Protein AF-A0A356KN87-F1 (afdb_monomer)

Solvent-accessible surface area (backbone atoms only — not comparable to full-atom values): 8386 Å² total; per-residue (Å²): 133,79,74,83,76,89,47,72,52,62,44,58,94,45,34,71,58,52,56,50,52,33,45,76,68,64,75,36,52,75,65,59,51,49,50,46,55,48,60,64,61,77,71,72,80,82,79,93,72,18,56,58,46,41,34,35,73,64,70,72,44,58,64,69,59,52,45,53,53,50,52,50,49,49,52,52,49,44,50,55,48,66,64,57,82,83,53,65,70,45,72,58,88,64,28,33,30,64,41,81,73,48,74,55,98,56,34,39,32,26,36,22,34,30,66,94,76,67,46,78,44,80,48,72,48,68,56,64,85,49,68,70,58,50,55,53,53,68,74,75,113

Nearest PDB structures (foldseek):
  8c2z-assembly1_A  TM=8.114E-01  e=8.304E-03  Homo sapiens
  5h8g-assembly1_A  TM=7.087E-01  e=1.211E-02  Homo sapiens
  5izj-assembly1_A  TM=4.895E-01  e=1.211E-02  Homo sapiens
  1rej-assembly1_A  TM=5.086E-01  e=2.272E-02  Mus musculus
  3qam-assembly1_E  TM=4.315E-01  e=7.797E-03  Mus musculus

Secondary structure (DSSP, 8-state):
-PPP---GGG-GGGHHHHHHHHHHTTSS-HHHHHHHHHHHHHT--SS---HHHHHHHTTSS-HHHHHHHHHHHHHHHHHHHHT----TT-EETTEEEEEEEEEETTEEEEEEEETTTTEEEEEE--S---HHHHHHHHH--

Sequence (141 aa):
MTPPTDDLLDRHDLDTWLARALLSSGRLSAELLRQGLQAARDGREGGGTSLARRLVGAQLCEAAELRQLLSQAEGARLRKARSRVWEAGLRVADYQLTQRLGAGGMGEVWRATHLPTGAERALKTLTFADPALLLRFQREA

Mean predicted aligned error: 11.63 Å

pLDDT: mean 79.24, std 15.18, range [32.91, 97.81]

Structure (mmCIF, N/CA/C/O backbone):
data_AF-A0A356KN87-F1
#
_entry.id   AF-A0A356KN87-F1
#
loop_
_atom_site.group_PDB
_atom_site.id
_atom_site.type_symbol
_atom_site.label_atom_id
_atom_site.label_alt_id
_atom_site.label_comp_id
_atom_site.label_asym_id
_atom_site.label_entity_id
_atom_site.label_seq_id
_atom_site.pdbx_PDB_ins_code
_atom_site.Cartn_x
_atom_site.Cartn_y
_atom_site.Cartn_z
_atom_site.occupancy
_atom_site.B_iso_or_equiv
_atom_site.auth_seq_id
_atom_site.auth_comp_id
_atom_site.auth_asym_id
_atom_site.auth_atom_id
_atom_site.pdbx_PDB_model_num
ATOM 1 N N . MET A 1 1 ? 30.096 -11.604 5.183 1.00 36.25 1 MET A N 1
ATOM 2 C CA . MET A 1 1 ? 28.657 -11.609 4.846 1.00 36.25 1 MET A CA 1
ATOM 3 C C . MET A 1 1 ? 28.263 -10.186 4.499 1.00 36.25 1 MET A C 1
ATOM 5 O O . MET A 1 1 ? 28.050 -9.385 5.398 1.00 36.25 1 MET A O 1
ATOM 9 N N . THR A 1 2 ? 28.284 -9.837 3.216 1.00 32.91 2 THR A N 1
ATOM 10 C CA . THR A 1 2 ? 27.725 -8.572 2.720 1.00 32.91 2 THR A CA 1
ATOM 11 C C . THR A 1 2 ? 26.217 -8.616 2.979 1.00 32.91 2 THR A C 1
ATOM 13 O O . THR A 1 2 ? 25.617 -9.656 2.688 1.00 32.91 2 THR A O 1
ATOM 16 N N . PRO A 1 3 ? 25.590 -7.581 3.564 1.00 37.44 3 PRO A N 1
ATOM 17 C CA . PRO A 1 3 ? 24.133 -7.544 3.621 1.00 37.44 3 PRO A CA 1
ATOM 18 C C . PRO A 1 3 ? 23.590 -7.668 2.188 1.00 37.44 3 PRO A C 1
ATOM 20 O O . PRO A 1 3 ? 24.248 -7.174 1.266 1.00 37.44 3 PRO A O 1
ATOM 23 N N . PRO A 1 4 ? 22.444 -8.338 1.964 1.00 46.00 4 PRO A N 1
ATOM 24 C CA . PRO A 1 4 ? 21.790 -8.272 0.667 1.00 46.00 4 PRO A CA 1
ATOM 25 C C . PRO A 1 4 ? 21.572 -6.793 0.354 1.00 46.00 4 PRO A C 1
ATOM 27 O O . PRO A 1 4 ? 20.956 -6.070 1.137 1.00 46.00 4 PRO A O 1
ATOM 30 N N . THR A 1 5 ? 22.180 -6.325 -0.730 1.00 48.03 5 THR A N 1
ATOM 31 C CA . THR A 1 5 ? 22.002 -4.963 -1.212 1.00 48.03 5 THR A CA 1
ATOM 32 C C . THR A 1 5 ? 20.514 -4.804 -1.506 1.00 48.03 5 THR A C 1
ATOM 34 O O . THR A 1 5 ? 19.996 -5.514 -2.364 1.00 48.03 5 THR A O 1
ATOM 37 N N . ASP A 1 6 ? 19.817 -3.930 -0.779 1.00 66.75 6 ASP A N 1
ATOM 38 C CA . ASP A 1 6 ? 18.428 -3.541 -1.066 1.00 66.75 6 ASP A CA 1
ATOM 39 C C . ASP A 1 6 ? 18.417 -2.668 -2.336 1.00 66.75 6 ASP A C 1
ATOM 41 O O . ASP A 1 6 ? 18.142 -1.470 -2.304 1.00 66.75 6 ASP A O 1
ATOM 45 N N . ASP A 1 7 ? 18.865 -3.236 -3.462 1.00 83.12 7 ASP A N 1
ATOM 46 C CA . ASP A 1 7 ? 18.783 -2.588 -4.765 1.00 83.12 7 ASP A CA 1
ATOM 47 C C . ASP A 1 7 ? 17.320 -2.638 -5.204 1.00 83.12 7 ASP A C 1
ATOM 49 O O . ASP A 1 7 ? 16.689 -3.696 -5.226 1.00 83.12 7 ASP A O 1
ATOM 53 N N . LEU A 1 8 ? 16.777 -1.490 -5.600 1.00 83.88 8 LEU A N 1
ATOM 54 C CA . LEU A 1 8 ? 15.411 -1.381 -6.107 1.00 83.88 8 LEU A CA 1
ATOM 55 C C . LEU A 1 8 ? 15.161 -2.301 -7.297 1.00 83.88 8 LEU A C 1
ATOM 57 O O . LEU A 1 8 ? 14.037 -2.756 -7.504 1.00 83.88 8 LEU A O 1
ATOM 61 N N . LEU A 1 9 ? 16.209 -2.611 -8.063 1.00 87.62 9 LEU A N 1
ATOM 62 C CA . LEU A 1 9 ? 16.109 -3.570 -9.151 1.00 87.62 9 LEU A CA 1
ATOM 63 C C . LEU A 1 9 ? 15.808 -4.989 -8.671 1.00 87.62 9 LEU A C 1
ATOM 65 O O . LEU A 1 9 ? 15.408 -5.785 -9.501 1.00 87.62 9 LEU A O 1
ATOM 69 N N . ASP A 1 10 ? 15.944 -5.327 -7.392 1.00 86.56 10 ASP A N 1
ATOM 70 C CA . ASP A 1 10 ? 15.633 -6.654 -6.840 1.00 86.56 10 ASP A CA 1
ATOM 71 C C . ASP A 1 10 ? 14.240 -6.731 -6.182 1.00 86.56 10 ASP A C 1
ATOM 73 O O . ASP A 1 10 ? 13.796 -7.800 -5.761 1.00 86.56 10 ASP A O 1
ATOM 77 N N . ARG A 1 11 ? 13.500 -5.615 -6.138 1.00 80.00 11 ARG A N 1
ATOM 78 C CA . ARG A 1 11 ? 12.222 -5.490 -5.419 1.00 80.00 11 ARG A CA 1
ATOM 79 C C . ARG A 1 11 ? 11.026 -6.029 -6.209 1.00 80.00 11 ARG A C 1
ATOM 81 O O . ARG A 1 11 ? 10.463 -5.362 -7.073 1.00 80.00 11 ARG A O 1
ATOM 88 N N . HIS A 1 12 ? 10.577 -7.228 -5.843 1.00 81.62 12 HIS A N 1
ATOM 89 C CA . HIS A 1 12 ? 9.409 -7.891 -6.441 1.00 81.62 12 HIS A CA 1
ATOM 90 C C . HIS A 1 12 ? 8.062 -7.219 -6.149 1.00 81.62 12 HIS A C 1
ATOM 92 O O . HIS A 1 12 ? 7.131 -7.303 -6.950 1.00 81.62 12 HIS A O 1
ATOM 98 N N . ASP A 1 13 ? 7.930 -6.547 -5.004 1.00 77.06 13 ASP A N 1
ATOM 99 C CA . ASP A 1 13 ? 6.700 -5.862 -4.591 1.00 77.06 13 ASP A CA 1
ATOM 100 C C . ASP A 1 13 ? 6.334 -4.675 -5.502 1.00 77.06 13 ASP A C 1
ATOM 102 O O . ASP A 1 13 ? 5.209 -4.162 -5.443 1.00 77.06 13 ASP A O 1
ATOM 106 N N . LEU A 1 14 ? 7.267 -4.260 -6.366 1.00 82.19 14 LEU A N 1
ATOM 107 C CA . LEU A 1 14 ? 7.114 -3.168 -7.321 1.00 82.19 14 LEU A CA 1
ATOM 108 C C . LEU A 1 14 ? 6.837 -3.642 -8.759 1.00 82.19 14 LEU A C 1
ATOM 110 O O . LEU A 1 14 ? 6.459 -2.816 -9.590 1.00 82.19 14 LEU A O 1
ATOM 114 N N . ASP A 1 15 ? 6.919 -4.944 -9.060 1.00 85.31 15 ASP A N 1
ATOM 115 C CA . ASP A 1 15 ? 6.808 -5.480 -10.430 1.00 85.31 15 ASP A CA 1
ATOM 116 C C . ASP A 1 15 ? 5.483 -5.100 -11.114 1.00 85.31 15 ASP A C 1
ATOM 118 O O . ASP A 1 15 ? 5.456 -4.650 -12.261 1.00 85.31 15 ASP A O 1
ATOM 122 N N . THR A 1 16 ? 4.362 -5.222 -10.394 1.00 82.94 16 THR A N 1
ATOM 123 C CA . THR A 1 16 ? 3.034 -4.876 -10.937 1.00 82.94 16 THR A CA 1
ATOM 124 C C . THR A 1 16 ? 2.913 -3.383 -11.231 1.00 82.94 16 THR A C 1
ATOM 126 O O . THR A 1 16 ? 2.292 -2.986 -12.220 1.00 82.94 16 THR A O 1
ATOM 129 N N . TRP A 1 17 ? 3.487 -2.544 -10.366 1.00 88.19 17 TRP A N 1
ATOM 130 C CA . TRP A 1 17 ? 3.496 -1.102 -10.579 1.00 88.19 17 TRP A CA 1
ATOM 131 C C . TRP A 1 17 ? 4.361 -0.748 -11.790 1.00 88.19 17 TRP A C 1
ATOM 133 O O . TRP A 1 17 ? 3.903 -0.018 -12.668 1.00 88.19 17 TRP A O 1
ATOM 143 N N . LEU A 1 18 ? 5.562 -1.326 -11.872 1.00 86.75 18 LEU A N 1
ATOM 144 C CA . LEU A 1 18 ? 6.522 -1.058 -12.934 1.00 86.75 18 LEU A CA 1
ATOM 145 C C . LEU A 1 18 ? 5.963 -1.439 -14.309 1.00 86.75 18 LEU A C 1
ATOM 147 O O . LEU A 1 18 ? 6.006 -0.627 -15.231 1.00 86.75 18 LEU A O 1
ATOM 151 N N . ALA A 1 19 ? 5.359 -2.626 -14.429 1.00 87.38 19 ALA A N 1
ATOM 152 C CA . ALA A 1 19 ? 4.703 -3.065 -15.660 1.00 87.38 19 ALA A CA 1
ATOM 153 C C . ALA A 1 19 ? 3.648 -2.054 -16.133 1.00 87.38 19 ALA A C 1
ATOM 155 O O . ALA A 1 19 ? 3.630 -1.659 -17.297 1.00 87.38 19 ALA A O 1
ATOM 156 N N . ARG A 1 20 ? 2.785 -1.594 -15.220 1.00 86.06 20 ARG A N 1
ATOM 157 C CA . ARG A 1 20 ? 1.741 -0.613 -15.542 1.00 86.06 20 ARG A CA 1
ATOM 158 C C . ARG A 1 20 ? 2.327 0.732 -15.951 1.00 86.06 20 ARG A C 1
ATOM 160 O O . ARG A 1 20 ? 1.861 1.294 -16.933 1.00 86.06 20 ARG A O 1
ATOM 167 N N . ALA A 1 21 ? 3.336 1.219 -15.231 1.00 86.44 21 ALA A N 1
ATOM 168 C CA . ALA A 1 21 ? 3.973 2.501 -15.512 1.00 86.44 21 ALA A CA 1
ATOM 169 C C . ALA A 1 21 ? 4.637 2.521 -16.898 1.00 86.44 21 ALA A C 1
ATOM 171 O O . ALA A 1 21 ? 4.487 3.491 -17.642 1.00 86.44 21 ALA A O 1
ATOM 172 N N . LEU A 1 22 ? 5.332 1.444 -17.273 1.00 88.56 22 LEU A N 1
ATOM 173 C CA . LEU A 1 22 ? 5.988 1.326 -18.579 1.00 88.56 22 LEU A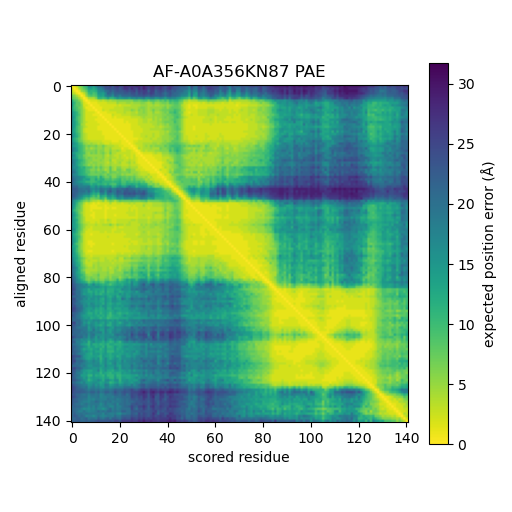 CA 1
ATOM 174 C C . LEU A 1 22 ? 4.972 1.241 -19.727 1.00 88.56 22 LEU A C 1
ATOM 176 O O . LEU A 1 22 ? 5.169 1.885 -20.756 1.00 88.56 22 LEU A O 1
ATOM 180 N N . LEU A 1 23 ? 3.853 0.536 -19.521 1.00 87.50 23 LEU A N 1
ATOM 181 C CA . LEU A 1 23 ? 2.752 0.486 -20.488 1.00 87.50 23 LEU A CA 1
ATOM 182 C C . LEU A 1 23 ? 2.049 1.841 -20.631 1.00 87.50 23 LEU A C 1
ATOM 184 O O . LEU A 1 23 ? 1.843 2.314 -21.745 1.00 87.50 23 LEU A O 1
ATOM 188 N N . SER A 1 24 ? 1.697 2.493 -19.518 1.00 85.94 24 SER A N 1
ATOM 189 C CA . SER A 1 24 ? 0.958 3.762 -19.545 1.00 85.94 24 SER A CA 1
ATOM 190 C C . SER A 1 24 ? 1.787 4.927 -20.077 1.00 85.94 24 SER A C 1
ATOM 192 O O . SER A 1 24 ? 1.229 5.882 -20.604 1.00 85.94 24 SER A O 1
ATOM 194 N N . SER A 1 25 ? 3.111 4.869 -19.917 1.00 84.06 25 SER A N 1
ATOM 195 C CA . SER A 1 25 ? 4.034 5.877 -20.453 1.00 84.06 25 SER A CA 1
ATOM 196 C C . SER A 1 25 ? 4.435 5.623 -21.909 1.00 84.06 25 SER A C 1
ATOM 198 O O . SER A 1 25 ? 5.161 6.435 -22.474 1.00 84.06 25 SER A O 1
ATOM 200 N N . GLY A 1 26 ? 4.001 4.509 -22.514 1.00 84.06 26 GLY A N 1
ATOM 201 C CA . GLY A 1 26 ? 4.379 4.120 -23.876 1.00 84.06 26 GLY A CA 1
ATOM 202 C C . GLY A 1 26 ? 5.843 3.693 -24.032 1.00 84.06 26 GLY A C 1
ATOM 203 O O . GLY A 1 26 ? 6.296 3.493 -25.154 1.00 84.06 26 GLY A O 1
ATOM 204 N N . ARG A 1 27 ? 6.585 3.537 -22.926 1.00 83.94 27 ARG A N 1
ATOM 205 C CA . ARG A 1 27 ? 8.004 3.135 -22.926 1.00 83.94 27 ARG A CA 1
ATOM 206 C C . ARG A 1 27 ? 8.202 1.674 -23.314 1.00 83.94 27 ARG A C 1
ATOM 208 O O . ARG A 1 27 ? 9.242 1.320 -23.852 1.00 83.94 27 ARG A O 1
ATOM 215 N N . LEU A 1 28 ? 7.198 0.837 -23.060 1.00 84.44 28 LEU A N 1
ATOM 216 C CA . LEU A 1 28 ? 7.121 -0.533 -23.557 1.00 84.44 28 LEU A CA 1
ATOM 217 C C . LEU A 1 28 ? 5.724 -0.808 -24.094 1.00 84.44 28 LEU A C 1
ATOM 219 O O . LEU A 1 28 ? 4.724 -0.429 -23.485 1.00 84.44 28 LEU A O 1
ATOM 223 N N . SER A 1 29 ? 5.653 -1.536 -25.205 1.00 85.19 29 SER A N 1
ATOM 224 C CA . SER A 1 29 ? 4.396 -2.114 -25.667 1.00 85.19 29 SER A CA 1
ATOM 225 C C . SER A 1 29 ? 4.055 -3.366 -24.854 1.00 85.19 29 SER A C 1
ATOM 227 O O . SER A 1 29 ? 4.931 -4.043 -24.309 1.00 85.19 29 SER A O 1
ATOM 229 N N . ALA A 1 30 ? 2.766 -3.712 -24.796 1.00 83.50 30 ALA A N 1
ATOM 230 C CA . ALA A 1 30 ? 2.316 -4.950 -24.157 1.00 83.50 30 ALA A CA 1
ATOM 231 C C . ALA A 1 30 ? 2.964 -6.195 -24.780 1.00 83.50 30 ALA A C 1
ATOM 233 O O . ALA A 1 30 ? 3.217 -7.171 -24.079 1.00 83.50 30 ALA A O 1
ATOM 234 N N . GLU A 1 31 ? 3.255 -6.138 -26.079 1.00 84.06 31 GLU A N 1
ATOM 235 C CA . GLU A 1 31 ? 3.896 -7.222 -26.812 1.00 84.06 31 GLU A CA 1
ATOM 236 C C . GLU A 1 31 ? 5.370 -7.380 -26.419 1.00 84.06 31 GLU A C 1
ATOM 238 O O . GLU A 1 31 ? 5.779 -8.466 -26.021 1.00 84.06 31 GLU A O 1
ATOM 243 N N . LEU A 1 32 ? 6.144 -6.291 -26.396 1.00 78.56 32 LEU A N 1
ATOM 244 C CA . LEU A 1 32 ? 7.552 -6.329 -25.981 1.00 78.56 32 LEU A CA 1
ATOM 245 C C . LEU A 1 32 ? 7.713 -6.740 -24.513 1.00 78.56 32 LEU A C 1
ATOM 247 O O . LEU A 1 32 ? 8.617 -7.501 -24.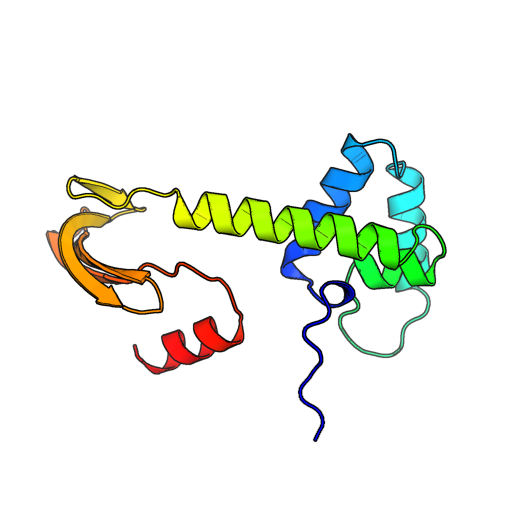172 1.00 78.56 32 LEU A O 1
ATOM 251 N N . LEU A 1 33 ? 6.802 -6.298 -23.639 1.00 79.38 33 LEU A N 1
ATOM 252 C CA . LEU A 1 33 ? 6.788 -6.719 -22.239 1.00 79.38 33 LEU A CA 1
ATOM 253 C C . LEU A 1 33 ? 6.544 -8.230 -22.109 1.00 79.38 33 LEU A C 1
ATOM 255 O O . LEU A 1 33 ? 7.215 -8.897 -21.321 1.00 79.38 33 LEU A O 1
ATOM 259 N N . ARG A 1 34 ? 5.606 -8.786 -22.888 1.00 79.69 34 ARG A N 1
ATOM 260 C CA . ARG A 1 34 ? 5.345 -10.234 -22.921 1.00 79.69 34 ARG A CA 1
ATOM 261 C C . ARG A 1 34 ? 6.540 -11.007 -23.464 1.00 79.69 34 ARG A C 1
ATOM 263 O O . ARG A 1 34 ? 6.925 -11.992 -22.844 1.00 79.69 34 ARG A O 1
ATOM 270 N N . GLN A 1 35 ? 7.143 -10.548 -24.558 1.00 73.19 35 GLN A N 1
ATOM 271 C CA . GLN A 1 35 ? 8.320 -11.179 -25.160 1.00 73.19 35 GLN A CA 1
ATOM 272 C C . GLN A 1 35 ? 9.507 -11.201 -24.188 1.00 73.19 35 GLN A C 1
ATOM 274 O O . GLN A 1 35 ? 10.095 -12.258 -23.970 1.00 73.19 35 GLN A O 1
ATOM 279 N N . GLY A 1 36 ? 9.796 -10.082 -23.513 1.00 70.62 36 GLY A N 1
ATOM 280 C CA . GLY A 1 36 ? 10.845 -10.016 -22.489 1.00 70.62 36 GLY A CA 1
ATOM 281 C C . GLY A 1 36 ? 10.569 -10.914 -21.278 1.00 70.62 36 GLY A C 1
ATOM 282 O O . GLY A 1 36 ? 11.474 -11.564 -20.752 1.00 70.62 36 GLY A O 1
ATOM 283 N N . LEU A 1 37 ? 9.306 -11.009 -20.850 1.00 71.00 37 LEU A N 1
ATOM 284 C CA . LEU A 1 37 ? 8.885 -11.927 -19.788 1.00 71.00 37 LEU A CA 1
ATOM 285 C C . LEU A 1 37 ? 9.012 -13.402 -20.194 1.00 71.00 37 LEU A C 1
ATOM 287 O O . LEU A 1 37 ? 9.364 -14.226 -19.348 1.00 71.00 37 LEU A O 1
ATOM 291 N N . GLN A 1 38 ? 8.721 -13.725 -21.456 1.00 70.94 38 GLN A N 1
ATOM 292 C CA . GLN A 1 38 ? 8.780 -15.078 -22.005 1.00 70.94 38 GLN A CA 1
ATOM 293 C C . GLN A 1 38 ? 10.234 -15.542 -22.181 1.00 70.94 38 GLN A C 1
ATOM 295 O O . GLN A 1 38 ? 10.613 -16.552 -21.597 1.00 70.94 38 GLN A O 1
ATOM 300 N N . ALA A 1 39 ? 11.084 -14.745 -22.838 1.00 63.34 39 ALA A N 1
ATOM 301 C CA . ALA A 1 39 ? 12.505 -15.055 -23.028 1.00 63.34 39 ALA A CA 1
ATOM 302 C C . ALA A 1 39 ? 13.245 -15.280 -21.693 1.00 63.34 39 ALA A C 1
ATOM 304 O O . ALA A 1 39 ? 14.097 -16.155 -21.567 1.00 63.34 39 ALA A O 1
ATOM 305 N N . ALA A 1 40 ? 12.869 -14.536 -20.649 1.00 60.09 40 ALA A N 1
ATOM 306 C CA . ALA A 1 40 ? 13.451 -14.681 -19.317 1.00 60.09 40 ALA A CA 1
ATOM 307 C C . ALA A 1 40 ? 12.911 -15.889 -18.512 1.00 60.09 40 ALA A C 1
ATOM 309 O O . ALA A 1 40 ? 13.422 -16.182 -17.422 1.00 60.09 40 ALA A O 1
ATOM 310 N N . ARG A 1 41 ? 11.839 -16.552 -18.965 1.00 62.03 41 ARG A N 1
ATOM 311 C CA . ARG A 1 41 ? 11.345 -17.816 -18.384 1.00 62.03 41 ARG A CA 1
ATOM 312 C C . ARG A 1 41 ? 12.087 -19.019 -18.953 1.00 62.03 41 ARG A C 1
ATOM 314 O O . ARG A 1 41 ? 12.347 -19.947 -18.192 1.00 62.03 41 ARG A O 1
ATOM 321 N N . ASP A 1 42 ? 12.460 -18.947 -20.225 1.00 60.56 42 ASP A N 1
ATOM 322 C CA . ASP A 1 42 ? 13.034 -20.067 -20.973 1.00 60.56 42 ASP A CA 1
ATOM 323 C C . ASP A 1 42 ? 14.519 -20.331 -20.636 1.00 60.56 42 ASP A C 1
ATOM 325 O O . ASP A 1 42 ? 15.017 -21.424 -20.878 1.00 60.56 42 ASP A O 1
ATOM 329 N N . GLY A 1 43 ? 15.230 -19.376 -20.019 1.00 57.44 43 GLY A N 1
ATOM 330 C CA . GLY A 1 43 ? 16.677 -19.468 -19.747 1.00 57.44 43 GLY A CA 1
ATOM 331 C C . GLY A 1 43 ? 17.126 -19.788 -18.308 1.00 57.44 43 GLY A C 1
ATOM 332 O O . GLY A 1 43 ? 18.220 -19.381 -17.936 1.00 57.44 43 GLY A O 1
ATOM 333 N N . ARG A 1 44 ? 16.318 -20.404 -17.434 1.00 52.75 44 ARG A N 1
ATOM 334 C CA . ARG A 1 44 ? 16.603 -20.371 -15.977 1.00 52.75 44 ARG A CA 1
ATOM 335 C C . ARG A 1 44 ? 17.588 -21.415 -15.434 1.00 52.75 44 ARG A C 1
ATOM 337 O O . ARG A 1 44 ? 17.329 -22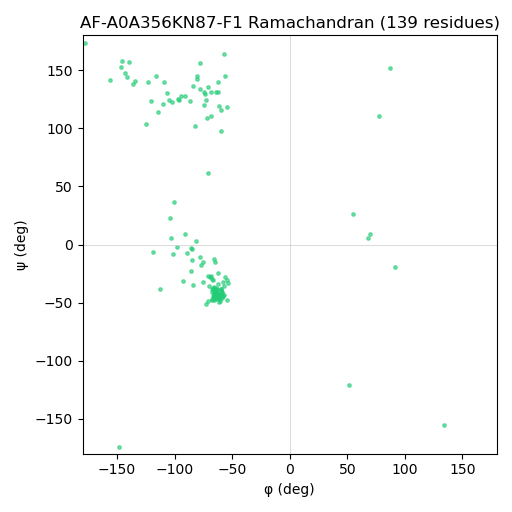.606 -15.533 1.00 52.75 44 ARG A O 1
ATOM 344 N N . GLU A 1 45 ? 18.479 -20.938 -14.561 1.00 39.50 45 GLU A N 1
ATOM 345 C CA . GLU A 1 45 ? 18.732 -21.561 -13.253 1.00 39.50 45 GLU A CA 1
ATOM 346 C C . GLU A 1 45 ? 18.439 -20.550 -12.124 1.00 39.50 45 GLU A C 1
ATOM 348 O O . GLU A 1 45 ? 18.992 -19.457 -12.095 1.00 39.50 45 GLU A O 1
ATOM 353 N N . GLY A 1 46 ? 17.546 -20.925 -11.199 1.00 43.44 46 GLY A N 1
ATOM 354 C CA . GLY A 1 46 ? 17.520 -20.431 -9.813 1.00 43.44 46 GLY A CA 1
ATOM 355 C C . GLY A 1 46 ? 16.946 -19.034 -9.507 1.00 43.44 46 GLY A C 1
ATOM 356 O O . GLY A 1 46 ? 17.595 -18.015 -9.698 1.00 43.44 46 GLY A O 1
ATOM 357 N N . GLY A 1 47 ? 15.787 -19.005 -8.835 1.00 51.69 47 GLY A N 1
ATOM 358 C CA . GLY A 1 47 ? 15.412 -17.916 -7.917 1.00 51.69 47 GLY A CA 1
ATOM 359 C C . GLY A 1 47 ? 14.714 -16.691 -8.523 1.00 51.69 47 GLY A C 1
ATOM 360 O O . GLY A 1 47 ? 14.845 -16.360 -9.697 1.00 51.69 47 GLY A O 1
ATOM 361 N N . GLY A 1 48 ? 13.897 -16.024 -7.707 1.00 64.12 48 GLY A N 1
ATOM 362 C CA . GLY A 1 48 ? 13.077 -14.879 -8.097 1.00 64.12 48 GLY A CA 1
ATOM 363 C C . GLY A 1 48 ? 13.901 -13.701 -8.615 1.00 64.12 48 GLY A C 1
ATOM 364 O O . GLY A 1 48 ? 14.389 -12.891 -7.847 1.00 64.12 48 GLY A O 1
ATOM 365 N N . THR A 1 49 ? 14.019 -13.566 -9.934 1.00 75.88 49 THR A N 1
ATOM 366 C CA . THR A 1 49 ? 14.483 -12.326 -10.577 1.00 75.88 49 THR A CA 1
ATOM 367 C C . THR A 1 49 ? 13.291 -11.394 -10.788 1.00 75.88 49 THR A C 1
ATOM 369 O O . THR A 1 49 ? 12.316 -11.819 -11.427 1.00 75.88 49 THR A O 1
ATOM 372 N N . SER A 1 50 ? 13.357 -10.169 -10.261 1.00 85.62 50 SER A N 1
ATOM 373 C CA . SER A 1 50 ? 12.324 -9.134 -10.430 1.00 85.62 50 SER A CA 1
ATOM 374 C C . SER A 1 50 ? 12.056 -8.826 -11.910 1.00 85.62 50 SER A C 1
ATOM 376 O O . SER A 1 50 ? 12.871 -9.131 -12.792 1.00 85.62 50 SER A O 1
ATOM 378 N N . LEU A 1 51 ? 10.934 -8.167 -12.201 1.00 85.81 51 LEU A N 1
ATOM 379 C CA . LEU A 1 51 ? 10.656 -7.656 -13.542 1.00 85.81 51 LEU A CA 1
ATOM 380 C C . LEU A 1 51 ? 11.742 -6.676 -14.002 1.00 85.81 51 LEU A C 1
ATOM 382 O O . LEU A 1 51 ? 12.173 -6.741 -15.151 1.00 85.81 51 LEU A O 1
ATOM 386 N N . ALA A 1 52 ? 12.213 -5.803 -13.111 1.00 88.62 52 ALA A N 1
ATOM 387 C CA . ALA A 1 52 ? 13.211 -4.792 -13.444 1.00 88.62 52 ALA A CA 1
ATOM 388 C C . ALA A 1 52 ? 14.523 -5.423 -13.938 1.00 88.62 52 ALA A C 1
ATOM 390 O O . ALA A 1 52 ? 15.016 -5.077 -15.011 1.00 88.62 52 ALA A O 1
ATOM 391 N N . ARG A 1 53 ? 15.043 -6.422 -13.213 1.00 87.31 53 ARG A N 1
ATOM 392 C CA . ARG A 1 53 ? 16.241 -7.181 -13.610 1.00 87.31 53 ARG A CA 1
ATOM 393 C C . ARG A 1 53 ? 16.059 -7.887 -14.953 1.00 87.31 53 ARG A C 1
ATOM 395 O O . ARG A 1 53 ? 16.993 -7.923 -15.749 1.00 87.31 53 ARG A O 1
ATOM 402 N N . ARG A 1 54 ? 14.864 -8.423 -15.225 1.00 84.88 54 ARG A N 1
ATOM 403 C CA . ARG A 1 54 ? 14.554 -9.086 -16.504 1.00 84.88 54 ARG A CA 1
ATOM 404 C C . ARG A 1 54 ? 14.583 -8.109 -17.672 1.00 84.88 54 ARG A C 1
ATOM 406 O O . ARG A 1 54 ? 15.160 -8.430 -18.702 1.00 84.88 54 ARG A O 1
ATOM 413 N N . LEU A 1 55 ? 14.001 -6.923 -17.506 1.00 87.31 55 LEU A N 1
ATOM 414 C CA . LEU A 1 55 ? 13.987 -5.898 -18.551 1.00 87.31 55 LEU A CA 1
ATOM 415 C C . LEU A 1 55 ? 15.396 -5.388 -18.878 1.00 87.31 55 LEU A C 1
ATOM 417 O O . LEU A 1 55 ? 15.712 -5.213 -20.052 1.00 87.31 55 LEU A O 1
ATOM 421 N N . VAL A 1 56 ? 16.253 -5.228 -17.863 1.00 87.62 56 VAL A N 1
ATOM 422 C CA . VAL A 1 56 ? 17.672 -4.888 -18.067 1.00 87.62 56 VAL A CA 1
ATOM 423 C C . VAL A 1 56 ? 18.413 -6.022 -18.773 1.00 87.62 56 VAL A C 1
ATOM 425 O O . VAL A 1 56 ? 19.121 -5.777 -19.745 1.00 87.62 56 VAL A O 1
ATOM 428 N N . GLY A 1 57 ? 18.237 -7.268 -18.319 1.00 83.88 57 GLY A N 1
ATOM 429 C CA . GLY A 1 57 ? 18.896 -8.434 -18.918 1.00 83.88 57 GLY A CA 1
ATOM 430 C C . GLY A 1 57 ? 18.491 -8.679 -20.374 1.00 83.88 57 GLY A C 1
ATOM 431 O O . GLY A 1 57 ? 19.325 -9.068 -21.182 1.00 83.88 57 GLY A O 1
ATOM 432 N N . ALA A 1 58 ? 17.236 -8.387 -20.722 1.00 82.00 58 ALA A N 1
ATOM 433 C CA . ALA A 1 58 ? 16.726 -8.442 -22.090 1.00 82.00 58 ALA A CA 1
ATOM 434 C C . ALA A 1 58 ? 17.068 -7.193 -22.928 1.00 82.00 58 ALA A C 1
ATOM 436 O O . ALA A 1 58 ? 16.609 -7.093 -24.062 1.00 82.00 58 ALA A O 1
ATOM 437 N N . GLN A 1 59 ? 17.826 -6.234 -22.377 1.00 84.81 59 GLN A N 1
ATOM 438 C CA . GLN A 1 59 ? 18.177 -4.959 -23.021 1.00 84.81 59 GLN A CA 1
ATOM 439 C C . GLN A 1 59 ? 16.959 -4.142 -23.493 1.00 84.81 59 GLN A C 1
ATOM 441 O O . GLN A 1 59 ? 17.052 -3.334 -24.412 1.00 84.81 59 GLN A O 1
ATOM 446 N N . LEU A 1 60 ? 15.806 -4.336 -22.848 1.00 85.12 60 LEU A N 1
ATOM 447 C CA . LEU A 1 60 ? 14.563 -3.629 -23.162 1.00 85.12 60 LEU A CA 1
ATOM 448 C C . LEU A 1 60 ? 14.461 -2.282 -22.439 1.00 85.12 60 LEU A C 1
ATOM 450 O O . LEU A 1 60 ? 13.710 -1.410 -22.869 1.00 85.12 60 LEU A O 1
ATOM 454 N N . CYS A 1 61 ? 15.182 -2.120 -21.327 1.00 87.31 61 CYS A N 1
ATOM 455 C CA . CYS A 1 61 ? 15.274 -0.873 -20.570 1.00 87.31 61 CYS A CA 1
ATOM 456 C C . CYS A 1 61 ? 16.665 -0.726 -19.947 1.00 87.31 61 CYS A C 1
ATOM 458 O O . CYS A 1 61 ? 17.299 -1.718 -19.577 1.00 87.31 61 CYS A O 1
ATOM 460 N N . GLU A 1 62 ? 17.102 0.513 -19.732 1.00 90.50 62 GLU A N 1
ATOM 461 C CA . GLU A 1 62 ? 18.345 0.779 -19.014 1.00 90.50 62 GLU A CA 1
ATOM 462 C C . GLU A 1 62 ? 18.168 0.688 -17.493 1.00 90.50 62 GLU A C 1
ATOM 464 O O . GLU A 1 62 ? 17.175 1.138 -16.916 1.00 90.50 62 GLU A O 1
ATOM 469 N N . ALA A 1 63 ? 19.181 0.157 -16.804 1.00 89.38 63 ALA A N 1
ATOM 470 C CA . ALA A 1 63 ? 19.157 0.009 -1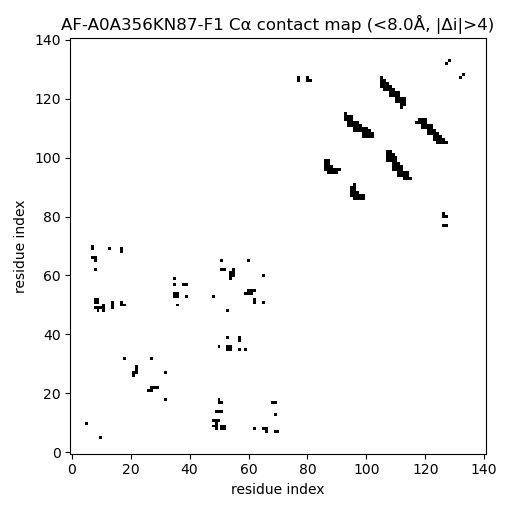5.348 1.00 89.38 63 ALA A CA 1
ATOM 471 C C . ALA A 1 63 ? 19.003 1.353 -14.612 1.00 89.38 63 ALA A C 1
ATOM 473 O O . ALA A 1 63 ? 18.301 1.427 -13.604 1.00 89.38 63 ALA A O 1
ATOM 474 N N . ALA A 1 64 ? 19.650 2.415 -15.104 1.00 89.06 64 ALA A N 1
ATOM 475 C CA . ALA A 1 64 ? 19.575 3.748 -14.503 1.00 89.06 64 ALA A CA 1
ATOM 476 C C . ALA A 1 64 ? 18.153 4.327 -14.578 1.00 89.06 64 ALA A C 1
ATOM 478 O O . ALA A 1 64 ? 17.635 4.846 -13.589 1.00 89.06 64 ALA A O 1
ATOM 479 N N . GLU A 1 65 ? 17.499 4.163 -15.727 1.00 89.31 65 GLU A N 1
ATOM 480 C CA . GLU A 1 65 ? 16.132 4.620 -15.957 1.00 89.31 65 GLU A CA 1
ATOM 481 C C . GLU A 1 65 ? 15.130 3.892 -15.055 1.00 89.31 65 GLU A C 1
ATOM 483 O O . GLU A 1 65 ? 14.301 4.528 -14.396 1.00 89.31 65 GLU A O 1
ATOM 488 N N . LEU A 1 66 ? 15.235 2.563 -14.964 1.00 90.62 66 LEU A N 1
ATOM 489 C CA . LEU A 1 66 ? 14.365 1.780 -14.089 1.00 90.62 66 LEU A CA 1
ATOM 490 C C . LEU A 1 66 ? 14.570 2.133 -12.614 1.00 90.62 66 LEU A C 1
ATOM 492 O O . LEU A 1 66 ? 13.585 2.293 -11.897 1.00 90.62 66 LEU A O 1
ATOM 496 N N . ARG A 1 67 ? 15.817 2.323 -12.157 1.00 92.00 67 ARG A N 1
ATOM 497 C CA . ARG A 1 67 ? 16.087 2.785 -10.785 1.00 92.00 67 ARG A CA 1
ATOM 498 C C . ARG A 1 67 ? 15.436 4.133 -10.511 1.00 92.00 67 ARG A C 1
ATOM 500 O O . ARG A 1 67 ? 14.810 4.297 -9.471 1.00 92.00 67 ARG A O 1
ATOM 507 N N . GLN A 1 68 ? 15.535 5.083 -11.439 1.00 88.94 68 GLN A N 1
ATOM 508 C CA . GLN A 1 68 ? 14.908 6.392 -11.273 1.00 88.94 68 GLN A CA 1
ATOM 509 C C . GLN A 1 68 ? 13.379 6.283 -11.167 1.00 88.94 68 GLN A C 1
ATOM 511 O O . GLN A 1 68 ? 12.786 6.888 -10.272 1.00 88.94 68 GLN A O 1
ATOM 516 N N . LEU A 1 69 ? 12.742 5.489 -12.034 1.00 88.81 69 LEU A N 1
ATOM 517 C CA . LEU A 1 69 ? 11.298 5.246 -11.980 1.00 88.81 69 LEU A CA 1
ATOM 518 C C . LEU A 1 69 ? 10.874 4.584 -10.663 1.00 88.81 69 LEU A C 1
ATOM 520 O O . LEU A 1 69 ? 9.912 5.027 -10.036 1.00 88.81 69 LEU A O 1
ATOM 524 N N . LEU A 1 70 ? 11.600 3.556 -10.222 1.00 88.88 70 LEU A N 1
ATOM 525 C CA . LEU A 1 70 ? 11.315 2.837 -8.979 1.00 88.88 70 LEU A CA 1
ATOM 526 C C . LEU A 1 70 ? 11.506 3.735 -7.748 1.00 88.88 70 LEU A C 1
ATOM 528 O O . LEU A 1 70 ? 10.628 3.765 -6.887 1.00 88.88 70 LEU A O 1
ATOM 532 N N . SER A 1 71 ? 12.563 4.551 -7.704 1.00 87.06 71 SER A N 1
ATOM 533 C CA . SER A 1 71 ? 12.779 5.541 -6.637 1.00 87.06 71 SER A CA 1
ATOM 534 C C . SER A 1 71 ? 11.630 6.549 -6.545 1.00 87.06 71 SER A C 1
ATOM 536 O O . SER A 1 71 ? 11.174 6.898 -5.454 1.00 87.06 71 SER A O 1
ATOM 538 N N . GLN A 1 72 ? 11.120 7.019 -7.689 1.00 83.19 72 GLN A N 1
ATOM 539 C CA . GLN A 1 72 ? 9.960 7.912 -7.719 1.00 83.19 72 GLN A CA 1
ATOM 540 C C . GLN A 1 72 ? 8.689 7.208 -7.227 1.00 83.19 72 GLN A C 1
ATOM 542 O O . GLN A 1 72 ? 7.908 7.803 -6.478 1.00 83.19 72 GLN A O 1
ATOM 547 N N . ALA A 1 73 ? 8.495 5.943 -7.607 1.00 79.75 73 ALA A N 1
ATOM 548 C CA . ALA A 1 73 ? 7.371 5.119 -7.175 1.00 79.75 73 ALA A CA 1
ATOM 549 C C . ALA A 1 73 ? 7.353 4.922 -5.661 1.00 79.75 73 ALA A C 1
ATOM 551 O O . ALA A 1 73 ? 6.325 5.140 -5.015 1.00 79.75 73 ALA A O 1
ATOM 552 N N . GLU A 1 74 ? 8.494 4.539 -5.090 1.00 80.06 74 GLU A N 1
ATOM 553 C CA . GLU A 1 74 ? 8.644 4.369 -3.653 1.00 80.06 74 GLU A CA 1
ATOM 554 C C . GLU A 1 74 ? 8.434 5.690 -2.925 1.00 80.06 74 GLU A C 1
ATOM 556 O O . GLU A 1 74 ? 7.642 5.742 -1.988 1.00 80.06 74 GLU A O 1
ATOM 561 N N . GLY A 1 75 ? 9.029 6.786 -3.401 1.00 74.88 75 GLY A N 1
ATOM 562 C CA . GLY A 1 75 ? 8.809 8.113 -2.829 1.00 74.88 75 GLY A CA 1
ATOM 563 C C . GLY A 1 75 ? 7.331 8.527 -2.832 1.00 74.88 75 GLY A C 1
ATOM 564 O O . GLY A 1 75 ? 6.819 9.028 -1.827 1.00 74.88 75 GLY A O 1
ATOM 565 N N . ALA A 1 76 ? 6.610 8.287 -3.931 1.00 73.62 76 ALA A N 1
ATOM 566 C CA . ALA A 1 76 ? 5.177 8.566 -4.030 1.00 73.62 76 ALA A CA 1
ATOM 567 C C . ALA A 1 76 ? 4.344 7.657 -3.112 1.00 73.62 76 ALA A C 1
ATOM 569 O O . ALA A 1 76 ? 3.419 8.126 -2.442 1.00 73.62 76 ALA A O 1
ATOM 570 N N . ARG A 1 77 ? 4.688 6.368 -3.030 1.00 73.06 77 ARG A N 1
ATOM 571 C CA . ARG A 1 77 ? 4.027 5.394 -2.153 1.00 73.06 77 ARG A CA 1
ATOM 572 C C . ARG A 1 77 ? 4.253 5.723 -0.680 1.00 73.06 77 ARG A C 1
ATOM 574 O O . ARG A 1 77 ? 3.293 5.704 0.083 1.00 73.06 77 ARG A O 1
ATOM 581 N N . LEU A 1 78 ? 5.475 6.093 -0.300 1.00 69.00 78 LEU A N 1
ATOM 582 C CA . LEU A 1 78 ? 5.836 6.543 1.044 1.00 69.00 78 LEU A CA 1
ATOM 583 C C . LEU A 1 78 ? 5.093 7.825 1.410 1.00 69.00 78 LEU A C 1
ATOM 585 O O . LEU A 1 78 ? 4.524 7.909 2.495 1.00 69.00 78 LEU A O 1
ATOM 589 N N . ARG A 1 79 ? 5.019 8.803 0.499 1.00 70.94 79 ARG A N 1
ATOM 590 C CA . ARG A 1 79 ? 4.196 10.003 0.707 1.00 70.94 79 ARG A CA 1
ATOM 591 C C . ARG A 1 79 ? 2.728 9.647 0.916 1.00 70.94 79 ARG A C 1
ATOM 593 O O . ARG A 1 79 ? 2.142 10.133 1.873 1.00 70.94 79 ARG A O 1
ATOM 600 N N . LYS A 1 80 ? 2.158 8.765 0.088 1.00 67.81 80 LYS A N 1
ATOM 601 C CA . LYS A 1 80 ? 0.756 8.328 0.203 1.00 67.81 80 LYS A CA 1
ATOM 602 C C . LYS A 1 80 ? 0.477 7.541 1.487 1.00 67.81 80 LYS A C 1
ATOM 604 O O . LYS A 1 80 ? -0.597 7.668 2.068 1.0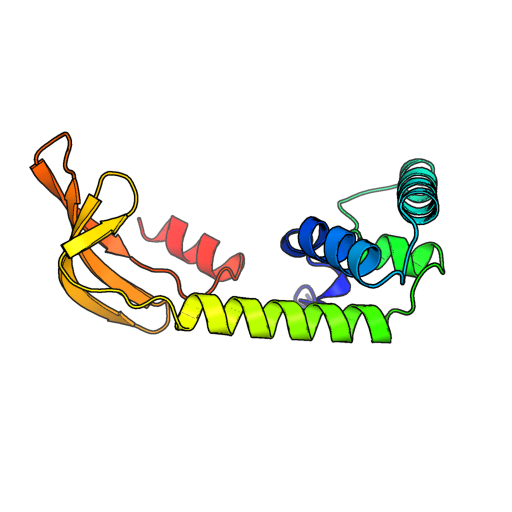0 67.81 80 LYS A O 1
ATOM 609 N N . ALA A 1 81 ? 1.426 6.719 1.927 1.00 67.50 81 ALA A N 1
ATOM 610 C CA . ALA A 1 81 ? 1.337 5.996 3.190 1.00 67.50 81 ALA A CA 1
ATOM 611 C C . ALA A 1 81 ? 1.392 6.965 4.380 1.00 67.50 81 ALA A C 1
ATOM 613 O O . ALA A 1 81 ? 0.560 6.872 5.277 1.00 67.50 81 ALA A O 1
ATOM 614 N N . ARG A 1 82 ? 2.308 7.942 4.345 1.00 66.31 82 ARG A N 1
ATOM 615 C CA . ARG A 1 82 ? 2.426 9.002 5.359 1.00 66.31 82 ARG A CA 1
ATOM 616 C C . ARG A 1 82 ? 1.258 9.986 5.355 1.00 66.31 82 ARG A C 1
ATOM 618 O O . ARG A 1 82 ? 0.987 10.585 6.385 1.00 66.31 82 ARG A O 1
ATOM 625 N N . SER A 1 83 ? 0.592 10.175 4.217 1.00 64.25 83 SER A N 1
ATOM 626 C CA . SER A 1 83 ? -0.554 11.078 4.089 1.00 64.25 83 SER A CA 1
ATOM 627 C C . SER A 1 83 ? -1.884 10.429 4.472 1.00 64.25 83 SER A C 1
ATOM 629 O O . SER A 1 83 ? -2.908 11.105 4.417 1.00 64.25 83 SER A O 1
ATOM 631 N N . ARG A 1 84 ? -1.918 9.131 4.814 1.00 70.56 84 ARG A N 1
ATOM 632 C CA . ARG A 1 84 ? -3.115 8.555 5.433 1.00 70.56 84 ARG A CA 1
ATOM 633 C C . ARG A 1 84 ? -3.259 9.154 6.825 1.00 70.56 84 ARG A C 1
ATOM 635 O O . ARG A 1 84 ? -2.458 8.870 7.708 1.00 70.56 84 ARG A O 1
ATOM 642 N N . VAL A 1 85 ? -4.284 9.980 6.984 1.00 79.19 85 VAL A N 1
ATOM 643 C CA . VAL A 1 85 ? -4.687 10.515 8.279 1.00 79.19 85 VAL A CA 1
ATOM 644 C C . VAL A 1 85 ? -5.376 9.389 9.046 1.00 79.19 85 VAL A C 1
ATOM 646 O O . VAL A 1 85 ? -6.354 8.817 8.566 1.00 79.19 85 VAL A O 1
ATOM 649 N N . TRP A 1 86 ? -4.822 9.032 10.202 1.00 88.62 86 TRP A N 1
ATOM 650 C CA . TRP A 1 86 ? -5.451 8.118 11.149 1.00 88.62 86 TRP A CA 1
ATOM 651 C C . TRP A 1 86 ? -6.155 8.954 12.211 1.00 88.62 86 TRP A C 1
ATOM 653 O O . TRP A 1 86 ? -5.538 9.817 12.834 1.00 88.62 86 TRP A O 1
ATOM 663 N N . GLU A 1 87 ? -7.447 8.718 12.402 1.00 91.75 87 GLU A N 1
ATOM 664 C CA . GLU A 1 87 ? -8.273 9.492 13.324 1.00 91.75 87 GLU A CA 1
ATOM 665 C C . GLU A 1 87 ? -9.344 8.622 13.983 1.00 91.75 87 GLU A C 1
ATOM 667 O O . GLU A 1 87 ? -9.708 7.554 13.480 1.00 91.75 87 GLU A O 1
ATOM 672 N N . ALA A 1 88 ? -9.846 9.077 15.132 1.00 92.62 88 ALA A N 1
ATOM 673 C CA . ALA A 1 88 ? -10.974 8.432 15.789 1.00 92.62 88 ALA A CA 1
ATOM 674 C C . ALA A 1 88 ? -12.213 8.490 14.880 1.00 92.62 88 ALA A C 1
ATOM 676 O O . ALA A 1 88 ? -12.470 9.492 14.223 1.00 92.62 88 ALA A O 1
ATOM 677 N N . GLY A 1 89 ? -12.976 7.402 14.838 1.00 92.38 89 GLY A N 1
ATOM 678 C CA . GLY A 1 89 ? -14.118 7.219 13.946 1.00 92.38 89 GLY A CA 1
ATOM 679 C C . GLY A 1 89 ? -13.771 6.551 12.614 1.00 92.38 89 GLY A C 1
ATOM 680 O O . GLY A 1 89 ? -14.665 5.960 12.002 1.00 92.38 89 GLY A O 1
ATOM 681 N N . LEU A 1 90 ? -12.498 6.555 12.191 1.00 93.69 90 LEU A N 1
ATOM 682 C CA . LEU A 1 90 ? -12.070 5.900 10.955 1.00 93.69 90 LEU A CA 1
ATOM 683 C C . LEU A 1 90 ? -12.322 4.387 11.021 1.00 93.69 90 LEU A C 1
ATOM 685 O O . LEU A 1 90 ? -11.924 3.71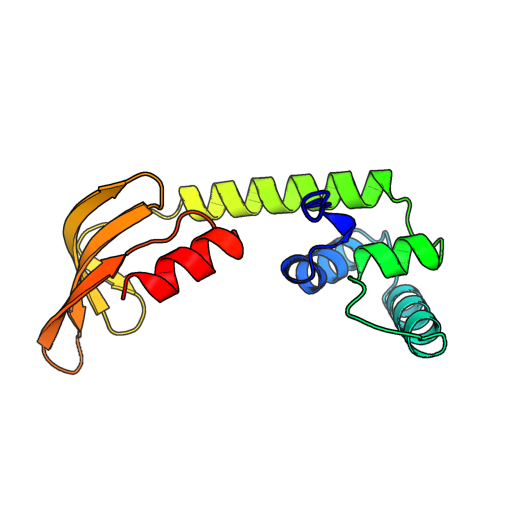0 11.972 1.00 93.69 90 LEU A O 1
ATOM 689 N N . ARG A 1 91 ? -12.945 3.843 9.972 1.00 94.00 91 ARG A N 1
ATOM 690 C CA . ARG A 1 91 ? -13.161 2.402 9.821 1.00 94.00 91 ARG A CA 1
ATOM 691 C C . ARG A 1 91 ? -12.046 1.767 8.993 1.00 94.00 91 ARG A C 1
ATOM 693 O O . ARG A 1 91 ? -11.764 2.197 7.875 1.00 94.00 91 ARG A O 1
ATOM 700 N N . VAL A 1 92 ? -11.447 0.710 9.529 1.00 91.06 92 VAL A N 1
ATOM 701 C CA . VAL A 1 92 ? -10.407 -0.098 8.885 1.00 91.06 92 VAL A CA 1
ATOM 702 C C . VAL A 1 92 ? -10.877 -1.549 8.890 1.00 91.06 92 VAL A C 1
ATOM 704 O O . VAL A 1 92 ? -10.857 -2.207 9.928 1.00 91.06 92 VAL A O 1
ATOM 707 N N . ALA A 1 93 ? -11.327 -2.038 7.730 1.00 92.31 93 ALA A N 1
ATOM 708 C CA . ALA A 1 93 ? -12.037 -3.316 7.623 1.00 92.31 93 ALA A CA 1
ATOM 709 C C . ALA A 1 93 ? -13.209 -3.390 8.632 1.00 92.31 93 ALA A C 1
ATOM 711 O O . ALA A 1 93 ? -14.093 -2.528 8.609 1.00 92.31 93 ALA A O 1
ATOM 712 N N . ASP A 1 94 ? -13.208 -4.372 9.534 1.00 96.50 94 ASP A N 1
ATOM 713 C CA . ASP A 1 94 ? -14.255 -4.570 10.547 1.00 96.50 94 ASP A CA 1
ATOM 714 C C . ASP A 1 94 ? -13.987 -3.862 11.876 1.00 96.50 94 ASP A C 1
ATOM 716 O O . ASP A 1 94 ? -14.721 -4.050 12.844 1.00 96.50 94 ASP A O 1
ATOM 720 N N . TYR A 1 95 ? -12.965 -3.011 11.930 1.00 97.31 95 TYR A N 1
ATOM 721 C CA . TYR A 1 95 ? -12.617 -2.257 13.122 1.00 97.31 95 TYR A CA 1
ATOM 722 C C . TYR A 1 95 ? -12.928 -0.774 12.957 1.00 97.31 95 TYR A C 1
ATOM 724 O O . TYR A 1 95 ? -12.641 -0.181 11.917 1.00 97.31 95 TYR A O 1
ATOM 732 N N . GLN A 1 96 ? -13.453 -0.154 14.008 1.00 97.19 96 GLN A N 1
ATOM 733 C CA . GLN A 1 96 ? -13.547 1.298 14.124 1.00 97.19 96 GLN A CA 1
ATOM 734 C C . GLN A 1 96 ? -12.495 1.800 15.109 1.00 97.19 96 GLN A C 1
ATOM 736 O O . GLN A 1 96 ? -12.461 1.346 16.253 1.00 97.19 96 GLN A O 1
ATOM 741 N N . LEU A 1 97 ? -11.644 2.732 14.677 1.00 96.69 97 LEU A N 1
ATOM 742 C CA . LEU A 1 97 ? -10.674 3.382 15.555 1.00 96.69 97 LEU A CA 1
ATOM 743 C C . LEU A 1 97 ? -11.414 4.274 16.551 1.00 96.69 97 LEU A C 1
ATOM 745 O O . LEU A 1 97 ? -12.261 5.070 16.157 1.00 96.69 97 LEU A O 1
ATOM 749 N N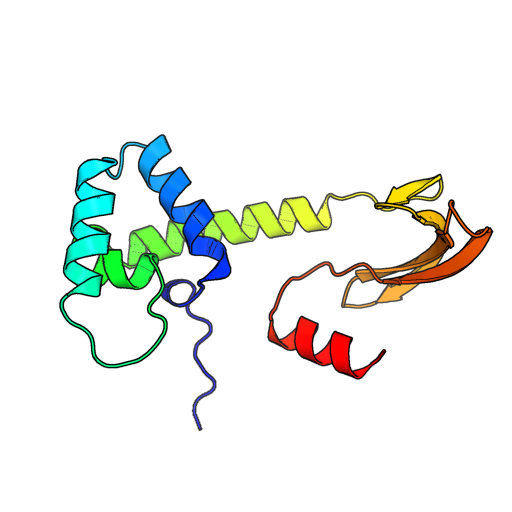 . THR A 1 98 ? -11.099 4.161 17.835 1.00 96.56 98 THR A N 1
ATOM 750 C CA . THR A 1 98 ? -11.767 4.936 18.892 1.00 96.56 98 THR A CA 1
ATOM 751 C C . THR A 1 98 ? -10.833 5.944 19.543 1.00 96.56 98 THR A C 1
ATOM 753 O O . THR A 1 98 ? -11.246 7.063 19.825 1.00 96.56 98 THR A O 1
ATOM 756 N N . GLN A 1 99 ? -9.563 5.589 19.750 1.00 95.88 99 GLN A N 1
ATOM 757 C CA . GLN A 1 99 ? -8.602 6.469 20.413 1.00 95.88 99 GLN A CA 1
ATOM 758 C C . GLN A 1 99 ? -7.166 6.125 20.020 1.00 95.88 99 GLN A C 1
ATOM 760 O O . GLN A 1 99 ? -6.806 4.950 19.955 1.00 95.88 99 GLN A O 1
ATOM 765 N N . ARG A 1 100 ? -6.304 7.130 19.836 1.00 95.44 100 ARG A N 1
ATOM 766 C CA . ARG A 1 100 ? -4.863 6.889 19.696 1.00 95.44 100 ARG A CA 1
ATOM 767 C C . ARG A 1 100 ? -4.265 6.494 21.047 1.00 95.44 100 ARG A C 1
ATOM 769 O O . ARG A 1 100 ? -4.398 7.231 22.019 1.00 95.44 100 ARG A O 1
ATOM 776 N N . LEU A 1 101 ? -3.599 5.344 21.098 1.00 94.81 101 LEU A N 1
ATOM 777 C CA . LEU A 1 101 ? -2.918 4.828 22.290 1.00 94.81 101 LEU A CA 1
ATOM 778 C C . LEU A 1 101 ? -1.445 5.243 22.338 1.00 94.81 101 LEU A C 1
ATOM 780 O O . LEU A 1 101 ? -0.901 5.438 23.419 1.00 94.81 101 LEU A O 1
ATOM 784 N N . GLY A 1 102 ? -0.795 5.402 21.183 1.00 91.19 102 GLY A N 1
ATOM 785 C CA . GLY A 1 102 ? 0.606 5.812 21.125 1.00 91.19 102 GLY A CA 1
ATOM 786 C C . GLY A 1 102 ? 1.131 5.985 19.705 1.00 91.19 102 GLY A C 1
ATOM 787 O O . GLY A 1 102 ? 0.449 5.671 18.733 1.00 91.19 102 GLY A O 1
ATOM 788 N N . ALA A 1 103 ? 2.357 6.488 19.589 1.00 88.19 103 ALA A N 1
ATOM 789 C CA . ALA A 1 103 ? 3.087 6.592 18.331 1.00 88.19 103 ALA A CA 1
ATOM 790 C C . ALA A 1 103 ? 4.565 6.261 18.562 1.00 88.19 103 ALA A C 1
ATOM 792 O O . ALA A 1 103 ? 5.122 6.590 19.608 1.00 88.19 103 ALA A O 1
ATOM 793 N N . GLY A 1 104 ? 5.190 5.611 17.585 1.00 81.12 104 GLY A N 1
ATOM 794 C CA . GLY A 1 104 ? 6.609 5.277 17.594 1.00 81.12 104 GLY A CA 1
ATOM 795 C C . GLY A 1 104 ? 7.184 5.270 16.182 1.00 81.12 104 GLY A C 1
ATOM 796 O O . GLY A 1 104 ? 6.494 5.589 15.217 1.00 81.12 104 GLY A O 1
ATOM 797 N N . GLY A 1 105 ? 8.450 4.865 16.046 1.00 71.25 105 GLY A N 1
ATOM 798 C CA . GLY A 1 105 ? 9.152 4.892 14.758 1.00 71.25 105 GLY A CA 1
ATOM 799 C C . GLY A 1 105 ? 8.427 4.148 13.630 1.00 71.25 105 GLY A C 1
ATOM 800 O O . GLY A 1 105 ? 8.522 4.575 12.488 1.00 71.25 105 GLY A O 1
ATOM 801 N N . MET A 1 106 ? 7.665 3.091 13.950 1.00 75.06 106 MET A N 1
ATOM 802 C CA . MET A 1 106 ? 6.954 2.244 12.977 1.00 75.06 106 MET A CA 1
ATOM 803 C C . MET A 1 106 ? 5.540 2.679 12.612 1.00 75.06 106 MET A C 1
ATOM 805 O O . MET A 1 106 ? 4.953 2.090 11.710 1.00 75.06 106 MET A O 1
ATOM 809 N N . GLY A 1 107 ? 5.004 3.688 13.289 1.00 84.25 107 GLY A N 1
ATOM 810 C CA . GLY A 1 107 ? 3.631 4.129 13.103 1.00 84.25 107 GLY A CA 1
ATOM 811 C C . GLY A 1 107 ? 2.924 4.351 14.430 1.00 84.25 107 GLY A C 1
ATOM 812 O O . GLY A 1 107 ? 3.538 4.627 15.462 1.00 84.25 107 GLY A O 1
ATOM 813 N N . GLU A 1 108 ? 1.607 4.248 14.393 1.00 90.19 108 GLU A N 1
ATOM 814 C CA . GLU A 1 108 ? 0.711 4.620 15.478 1.00 90.19 108 GLU A CA 1
ATOM 815 C C . GLU A 1 108 ? -0.030 3.397 15.999 1.00 90.19 108 GLU A C 1
ATOM 817 O O . GLU A 1 108 ? -0.389 2.509 15.234 1.00 90.19 108 GLU A O 1
ATOM 822 N N . VAL A 1 109 ? -0.290 3.351 17.300 1.00 92.75 109 VAL A N 1
ATOM 823 C CA . VAL A 1 109 ? -1.130 2.324 17.917 1.00 92.75 109 VAL A CA 1
ATOM 824 C C . VAL A 1 109 ? -2.455 2.961 18.296 1.00 92.75 109 VAL A C 1
ATOM 826 O O . VAL A 1 109 ? -2.487 4.005 18.948 1.00 92.75 109 VAL A O 1
ATOM 829 N N . TRP A 1 110 ? -3.545 2.317 17.908 1.00 96.00 110 TRP A N 1
ATOM 830 C CA . TRP A 1 110 ? -4.908 2.781 18.112 1.00 96.00 110 TRP A CA 1
ATOM 831 C C . TRP A 1 110 ? -5.721 1.748 18.881 1.00 96.00 110 TRP A C 1
ATOM 833 O O . TRP A 1 110 ? -5.628 0.554 18.612 1.00 96.00 110 TRP A O 1
ATOM 843 N N . ARG A 1 111 ? -6.554 2.209 19.812 1.00 96.75 111 ARG A N 1
ATOM 844 C CA . ARG A 1 111 ? -7.675 1.437 20.338 1.00 96.75 111 ARG A CA 1
ATOM 845 C C . ARG A 1 111 ? -8.719 1.361 19.239 1.00 96.75 111 ARG A C 1
ATOM 847 O O . ARG A 1 111 ? -9.011 2.368 18.589 1.00 96.75 111 ARG A O 1
ATOM 854 N N . ALA A 1 112 ? -9.275 0.180 19.047 1.00 97.75 112 ALA A N 1
ATOM 855 C CA . ALA A 1 112 ? -10.296 -0.054 18.055 1.00 97.75 112 ALA A CA 1
ATOM 856 C C . ALA A 1 112 ? -11.344 -1.041 18.552 1.00 97.75 112 ALA A C 1
ATOM 858 O O . ALA A 1 112 ? -11.031 -1.970 19.295 1.00 97.75 112 ALA A O 1
ATOM 859 N N . THR A 1 113 ? -12.576 -0.852 18.096 1.00 97.81 113 THR A N 1
ATOM 860 C CA . THR A 1 113 ? -13.691 -1.761 18.371 1.00 97.81 113 THR A CA 1
ATOM 861 C C . THR A 1 113 ? -13.931 -2.630 17.149 1.00 97.81 113 THR A C 1
ATOM 863 O O . THR A 1 113 ? -14.163 -2.104 16.061 1.00 97.81 113 THR A O 1
ATOM 866 N N . HIS A 1 114 ? -13.875 -3.951 17.314 1.00 97.81 114 HIS A N 1
ATOM 867 C CA . HIS A 1 114 ? -14.303 -4.896 16.288 1.00 97.81 114 HIS A CA 1
ATOM 868 C C . HIS A 1 114 ? -15.829 -4.862 16.186 1.00 97.81 114 HIS A C 1
ATOM 870 O O . HIS A 1 114 ? -16.517 -5.325 17.092 1.00 97.81 114 HIS A O 1
ATOM 876 N N . LEU A 1 115 ? -16.366 -4.306 15.103 1.00 96.75 115 LEU A N 1
ATOM 877 C CA . LEU A 1 115 ? -17.800 -4.046 14.955 1.00 96.75 115 LEU A CA 1
ATOM 878 C C . LEU A 1 115 ? -18.669 -5.314 15.044 1.00 96.75 115 LEU A C 1
ATOM 880 O O . LEU A 1 115 ? -19.704 -5.249 15.703 1.00 96.75 115 LEU A O 1
ATOM 884 N N . PRO A 1 116 ? -18.275 -6.474 14.477 1.00 97.44 116 PRO A N 1
ATOM 885 C CA . PRO A 1 116 ? -19.082 -7.689 14.580 1.00 97.44 116 PRO A CA 1
ATOM 886 C C . PRO A 1 116 ? -19.201 -8.262 15.998 1.00 97.44 116 PRO A C 1
ATOM 888 O O . PRO A 1 116 ? -20.205 -8.894 16.307 1.00 97.44 116 PRO A O 1
ATOM 891 N N . THR A 1 117 ? -18.187 -8.089 16.855 1.00 97.31 117 THR A N 1
ATOM 892 C CA . THR A 1 117 ? -18.151 -8.743 18.182 1.00 97.31 117 THR A CA 1
ATOM 893 C C . THR A 1 117 ? -18.131 -7.774 19.362 1.00 97.31 117 THR A C 1
ATOM 895 O O . THR A 1 117 ? -18.154 -8.218 20.505 1.00 97.31 117 THR A O 1
ATOM 898 N N . GLY A 1 118 ? -18.017 -6.468 19.115 1.00 96.12 118 GLY A N 1
ATOM 899 C CA . GLY A 1 118 ? -17.832 -5.440 20.143 1.00 96.12 118 GLY A CA 1
ATOM 900 C C . GLY A 1 118 ? -16.4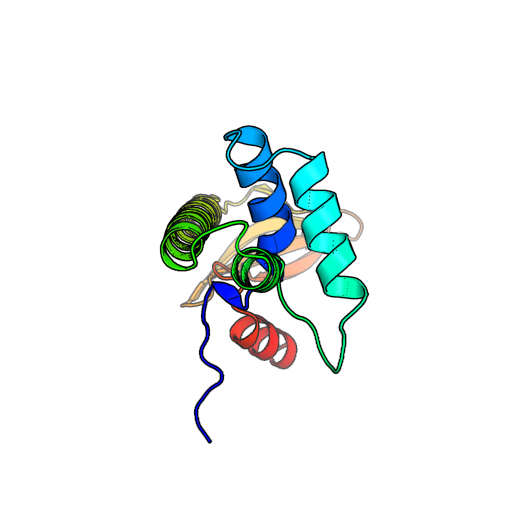76 -5.490 20.858 1.00 96.12 118 GLY A C 1
ATOM 901 O O . GLY A 1 118 ? -16.258 -4.755 21.815 1.00 96.12 118 GLY A O 1
ATOM 902 N N . ALA A 1 119 ? -15.554 -6.355 20.432 1.00 96.62 119 ALA A N 1
ATOM 903 C CA . ALA A 1 119 ? -14.307 -6.574 21.150 1.00 96.62 119 ALA A CA 1
ATOM 904 C C . ALA A 1 119 ? -13.320 -5.414 20.956 1.00 96.62 119 ALA A C 1
ATOM 906 O O . ALA A 1 119 ? -13.015 -5.034 19.823 1.00 96.62 119 ALA A O 1
ATOM 907 N N . GLU A 1 120 ? -12.750 -4.912 22.051 1.00 97.44 120 GLU A N 1
ATOM 908 C CA . GLU A 1 120 ? -11.678 -3.917 21.989 1.00 97.44 120 GLU A CA 1
ATOM 909 C C . GLU A 1 120 ? -10.332 -4.566 21.645 1.00 97.44 120 GLU A C 1
ATOM 911 O O . GLU A 1 120 ? -9.950 -5.602 22.203 1.00 97.44 120 GLU A O 1
ATOM 916 N N . ARG A 1 121 ? -9.597 -3.963 20.708 1.00 96.81 121 ARG A N 1
ATOM 917 C CA . ARG A 1 121 ? -8.275 -4.408 20.249 1.00 96.81 121 ARG A CA 1
ATOM 918 C C . ARG A 1 121 ? -7.346 -3.219 20.028 1.00 96.81 121 ARG A C 1
ATOM 920 O O . ARG A 1 121 ? -7.796 -2.104 19.778 1.00 96.81 121 ARG A O 1
ATOM 927 N N . ALA A 1 122 ? -6.043 -3.478 20.084 1.00 95.75 122 ALA A N 1
ATOM 928 C CA . ALA A 1 122 ? -5.031 -2.536 19.629 1.00 95.75 122 ALA A CA 1
ATOM 929 C C . ALA A 1 122 ? -4.703 -2.799 18.148 1.00 95.75 122 ALA A C 1
ATOM 931 O O . ALA A 1 122 ? -4.390 -3.926 17.774 1.00 95.75 122 ALA A O 1
ATOM 932 N N . LEU A 1 123 ? -4.756 -1.762 17.312 1.00 92.69 123 LEU A N 1
ATOM 933 C CA . LEU A 1 123 ? -4.323 -1.781 15.913 1.00 92.69 123 LEU A CA 1
ATOM 934 C C . LEU A 1 123 ? -3.061 -0.934 15.768 1.00 92.69 123 LEU A C 1
ATOM 936 O O . LEU A 1 123 ? -3.088 0.262 16.049 1.00 92.69 123 LEU A O 1
ATOM 940 N N . LYS A 1 124 ? -1.962 -1.539 15.308 1.00 90.12 124 LYS A N 1
ATOM 941 C CA . LYS A 1 124 ? -0.721 -0.825 14.982 1.00 90.12 124 LYS A CA 1
ATOM 942 C C . LYS A 1 124 ? -0.678 -0.534 13.487 1.00 90.12 124 LYS A C 1
ATOM 944 O O . LYS A 1 124 ? -0.792 -1.442 12.667 1.00 90.12 124 LYS A O 1
ATOM 949 N N . THR A 1 125 ? -0.516 0.730 13.131 1.00 85.12 125 THR A N 1
ATOM 950 C CA . THR A 1 125 ? -0.262 1.149 11.758 1.00 85.12 125 THR A CA 1
ATOM 951 C C . THR A 1 125 ? 1.216 0.940 11.450 1.00 85.12 125 THR A C 1
ATOM 953 O O . THR A 1 125 ? 2.071 1.083 12.325 1.00 85.12 125 THR A O 1
ATOM 956 N N . LEU A 1 126 ? 1.511 0.573 10.204 1.00 77.69 126 LEU A N 1
ATOM 957 C CA . LEU A 1 126 ? 2.874 0.457 9.700 1.00 77.69 126 LEU A CA 1
ATOM 958 C C . LEU A 1 126 ? 3.072 1.524 8.625 1.00 77.69 126 LEU A C 1
ATOM 960 O O . LEU A 1 126 ? 2.425 1.486 7.577 1.00 77.69 126 LEU A O 1
ATOM 964 N N . THR A 1 127 ? 3.938 2.502 8.889 1.00 68.94 127 THR A N 1
ATOM 965 C CA . THR A 1 127 ? 4.282 3.571 7.931 1.00 68.94 127 THR A CA 1
ATOM 966 C C . THR A 1 127 ? 5.216 3.096 6.823 1.00 68.94 127 THR A C 1
ATOM 968 O O . THR A 1 127 ? 5.337 3.764 5.795 1.00 68.94 127 THR A O 1
ATOM 971 N N . PHE A 1 128 ? 5.847 1.938 7.001 1.00 64.44 128 PHE A N 1
ATOM 972 C CA . PHE A 1 128 ? 6.775 1.344 6.050 1.00 64.44 128 PHE A CA 1
ATOM 973 C C . PHE A 1 128 ? 6.512 -0.151 5.891 1.00 64.44 128 PHE A C 1
ATOM 975 O O . PHE A 1 128 ? 6.273 -0.869 6.858 1.00 64.44 128 PHE A O 1
ATOM 982 N N . ALA A 1 129 ? 6.579 -0.603 4.642 1.00 53.84 129 ALA A N 1
ATOM 983 C CA . ALA A 1 129 ? 6.501 -2.005 4.257 1.00 53.84 129 ALA A CA 1
ATOM 984 C C . ALA A 1 129 ? 7.904 -2.570 3.983 1.00 53.84 129 ALA A C 1
ATOM 986 O O . ALA A 1 129 ? 8.070 -3.342 3.047 1.00 53.84 129 ALA A O 1
ATOM 987 N N . ASP A 1 130 ? 8.916 -2.151 4.753 1.00 55.19 130 ASP A N 1
ATOM 988 C CA . ASP A 1 130 ? 10.209 -2.838 4.728 1.00 55.19 130 ASP A CA 1
ATOM 989 C C . ASP A 1 130 ? 9.969 -4.286 5.202 1.00 55.19 130 ASP A C 1
ATOM 991 O O . ASP A 1 130 ? 9.494 -4.483 6.333 1.00 55.19 130 ASP A O 1
ATOM 995 N N . PRO A 1 131 ? 10.257 -5.301 4.366 1.00 56.44 131 PRO A N 1
ATOM 996 C CA . PRO A 1 131 ? 10.073 -6.702 4.723 1.00 56.44 131 PRO A CA 1
ATOM 997 C C . PRO A 1 131 ? 10.767 -7.090 6.038 1.00 56.44 131 PRO A C 1
ATOM 999 O O . PRO A 1 131 ? 10.235 -7.907 6.793 1.00 56.44 131 PRO A O 1
ATOM 1002 N N . ALA A 1 132 ? 11.913 -6.479 6.364 1.00 59.22 132 ALA A N 1
ATOM 1003 C CA . ALA A 1 132 ? 12.643 -6.744 7.603 1.00 59.22 132 ALA A CA 1
ATOM 1004 C C . ALA A 1 132 ? 11.909 -6.204 8.843 1.00 59.22 132 ALA A C 1
ATOM 1006 O O . ALA A 1 132 ? 11.911 -6.838 9.904 1.00 59.22 132 ALA A O 1
ATOM 1007 N N . LEU A 1 133 ? 11.238 -5.057 8.714 1.00 59.69 133 LEU A N 1
ATOM 1008 C CA . LEU A 1 133 ? 10.418 -4.471 9.778 1.00 59.69 133 LEU A CA 1
ATOM 1009 C C . LEU A 1 133 ? 9.089 -5.218 9.933 1.00 59.69 133 LEU A C 1
ATOM 1011 O O . LEU A 1 133 ? 8.624 -5.390 11.059 1.00 59.69 133 LEU A O 1
ATOM 1015 N N . LEU A 1 134 ? 8.534 -5.751 8.839 1.00 63.41 134 LEU A N 1
ATOM 1016 C CA . LEU A 1 134 ? 7.374 -6.645 8.874 1.00 63.41 134 LEU A CA 1
ATOM 1017 C C . LEU A 1 134 ? 7.685 -7.935 9.653 1.00 63.41 134 LEU A C 1
ATOM 1019 O O . LEU A 1 134 ? 6.899 -8.355 10.499 1.00 63.41 134 LEU A O 1
ATOM 1023 N N . LEU A 1 135 ? 8.862 -8.522 9.413 1.00 63.22 135 LEU A N 1
ATOM 1024 C CA . LEU A 1 135 ? 9.359 -9.703 10.127 1.00 63.22 135 LEU A CA 1
ATOM 1025 C C . LEU A 1 135 ? 9.583 -9.441 11.620 1.00 63.22 135 LEU A C 1
ATOM 1027 O O . LEU A 1 135 ? 9.289 -10.305 12.443 1.00 63.22 135 LEU A O 1
ATOM 1031 N N . ARG A 1 136 ? 10.091 -8.259 11.992 1.00 60.84 136 ARG A N 1
ATOM 1032 C CA . ARG A 1 136 ? 10.186 -7.860 13.407 1.00 60.84 136 ARG A CA 1
ATOM 1033 C C . ARG A 1 136 ? 8.807 -7.698 14.035 1.00 60.84 136 ARG A C 1
ATOM 1035 O O . ARG A 1 136 ? 8.586 -8.218 15.118 1.00 60.84 136 ARG A O 1
ATOM 1042 N N . PHE A 1 137 ? 7.875 -7.059 13.333 1.00 62.50 137 PHE A N 1
ATOM 1043 C CA . PHE A 1 137 ? 6.510 -6.882 13.821 1.00 62.50 137 PHE A CA 1
ATOM 1044 C C . PHE A 1 137 ? 5.787 -8.217 14.053 1.00 62.50 137 PHE A C 1
ATOM 1046 O O . PHE A 1 137 ? 5.160 -8.392 15.090 1.00 62.50 137 PHE A O 1
ATOM 1053 N N . GLN A 1 138 ? 5.930 -9.186 13.144 1.00 62.69 138 GLN A N 1
ATOM 1054 C CA . GLN A 1 138 ? 5.356 -10.529 13.311 1.00 62.69 138 GLN A CA 1
ATOM 1055 C C . GLN A 1 138 ? 5.904 -11.290 14.526 1.00 62.69 138 GLN A C 1
ATOM 1057 O O . GLN A 1 138 ? 5.239 -12.192 15.019 1.00 62.69 138 GLN A O 1
ATOM 1062 N N . ARG A 1 139 ? 7.110 -10.956 14.999 1.00 63.38 139 ARG A N 1
ATOM 1063 C CA . ARG A 1 139 ? 7.735 -11.592 16.169 1.00 63.38 139 ARG A CA 1
ATOM 1064 C C . ARG A 1 139 ? 7.299 -10.981 17.504 1.00 63.38 139 ARG A C 1
ATOM 1066 O O . ARG 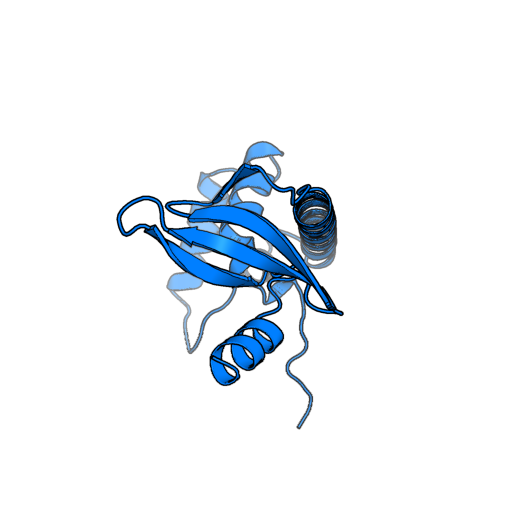A 1 139 ? 7.601 -11.560 18.539 1.00 63.38 139 ARG A O 1
ATOM 1073 N N . GLU A 1 140 ? 6.647 -9.820 17.482 1.00 56.84 140 GLU A N 1
ATOM 1074 C CA . GLU A 1 140 ? 6.234 -9.060 18.673 1.00 56.84 140 GLU A CA 1
ATOM 1075 C C . GLU A 1 140 ? 4.728 -9.199 18.995 1.00 56.84 140 GLU A C 1
ATOM 1077 O O . GLU A 1 140 ? 4.240 -8.510 19.892 1.00 56.84 140 GLU A O 1
ATOM 1082 N N . ALA A 1 141 ? 3.994 -10.052 18.268 1.00 52.88 141 ALA A N 1
ATOM 1083 C CA . ALA A 1 141 ? 2.562 -10.329 18.443 1.00 52.88 141 ALA A CA 1
ATOM 1084 C C . ALA A 1 141 ? 2.329 -11.714 19.062 1.00 52.88 141 ALA A C 1
ATOM 1086 O O . ALA A 1 141 ? 1.358 -11.834 19.843 1.00 52.88 141 ALA A O 1
#

Foldseek 3Di:
DPPPPPQLQQDQVCQVVLVVVCCVVVLDPPVRLVVLVVVVVVDDDDDDRHSSNSCVVVVSDPNVVSSVVSVVVVVVVLVVLVPPDDDAQDDDPQKGFHAWPAADPQATWTWIARNVPRDTDIDGRGSDPPVVVVVVVVVVD

Radius of gyration: 19.81 Å; Cα contacts (8 Å, |Δi|>4): 147; chains: 1; bounding box: 48×33×49 Å